Protein AF-A0AAW9DCL3-F1 (afdb_monomer)

pLDDT: mean 86.98, std 11.4, range [38.62, 93.75]

Sequence (74 aa):
MSKIKITPSFKYKIKRRANKAGIDLENLYKVAHINKKDVIRLLNSDFTSKDSIEKITQILGLNSYGKKLNLLNN

Foldseek 3Di:
DDWDQADPVLLVLLVVLCVVVVHDLCCLCVVLVHDSVQSVCSNVSHIHDLSSLCSSQVSSCHHSSSHHDPPPDD

Organism: NCBI:txid28200

Structure (mmCIF, N/CA/C/O backbone):
data_AF-A0AAW9DCL3-F1
#
_entry.id   AF-A0AAW9DCL3-F1
#
loop_
_atom_site.group_PDB
_atom_site.id
_atom_site.type_symbol
_atom_site.label_atom_id
_atom_site.label_alt_id
_atom_site.label_comp_id
_atom_site.label_asym_id
_atom_site.label_entity_id
_atom_site.label_seq_id
_atom_site.pdbx_PDB_ins_code
_atom_site.Cartn_x
_atom_site.Cartn_y
_atom_site.Cartn_z
_atom_site.occupancy
_atom_site.B_iso_or_equiv
_atom_site.auth_seq_id
_atom_site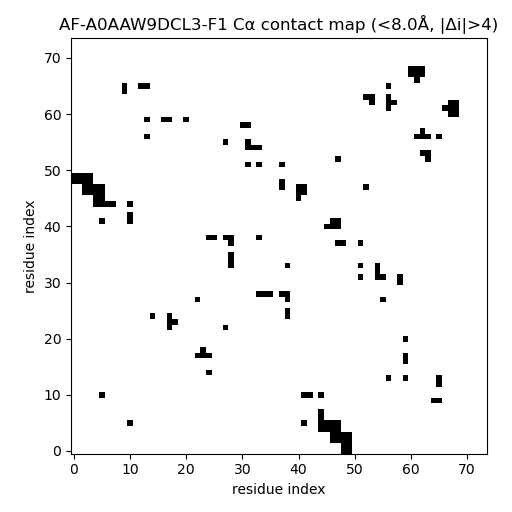.auth_comp_id
_atom_site.auth_asym_id
_atom_site.auth_atom_id
_atom_site.pdbx_PDB_model_num
ATOM 1 N N . MET A 1 1 ? 17.170 8.572 -5.840 1.00 62.59 1 MET A N 1
ATOM 2 C CA . MET A 1 1 ? 16.179 7.963 -4.921 1.00 62.59 1 MET A CA 1
ATOM 3 C C . MET A 1 1 ? 16.139 6.461 -5.168 1.00 62.59 1 MET A C 1
ATOM 5 O O . MET A 1 1 ? 15.904 6.063 -6.304 1.00 62.59 1 MET A O 1
ATOM 9 N N . SER A 1 2 ? 16.425 5.641 -4.153 1.00 79.38 2 SER A N 1
ATOM 10 C CA . SER A 1 2 ? 16.405 4.177 -4.296 1.00 79.38 2 SER A CA 1
ATOM 11 C C . SER A 1 2 ? 14.967 3.679 -4.475 1.00 79.38 2 SER A C 1
ATOM 13 O O . SER A 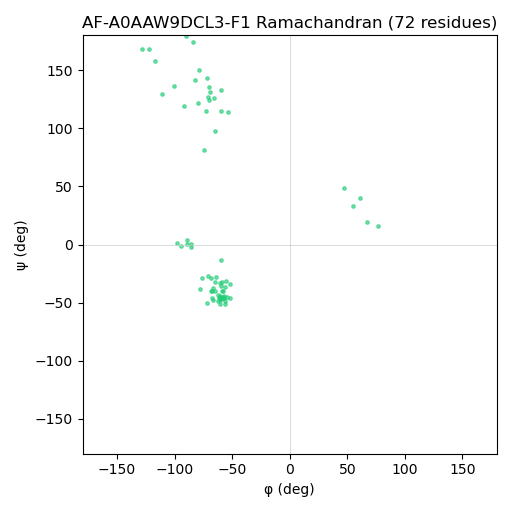1 2 ? 14.069 4.090 -3.732 1.00 79.38 2 SER A O 1
ATOM 15 N N . LYS A 1 3 ? 14.742 2.834 -5.487 1.00 86.50 3 LYS A N 1
ATOM 16 C CA . LYS A 1 3 ? 13.446 2.202 -5.747 1.00 86.50 3 LYS A CA 1
ATOM 17 C C . LYS A 1 3 ? 13.457 0.773 -5.215 1.00 86.50 3 LYS A C 1
ATOM 19 O O . LYS A 1 3 ? 14.407 0.033 -5.443 1.00 86.50 3 LYS A O 1
ATOM 24 N N . ILE A 1 4 ? 12.380 0.379 -4.550 1.00 88.75 4 ILE A N 1
ATOM 25 C CA . ILE A 1 4 ? 12.204 -0.944 -3.954 1.00 88.75 4 ILE A CA 1
ATOM 26 C C . ILE A 1 4 ? 11.129 -1.685 -4.742 1.00 88.75 4 ILE A C 1
ATOM 28 O O . ILE A 1 4 ? 10.042 -1.150 -4.973 1.00 88.75 4 ILE A O 1
ATOM 32 N N . LYS A 1 5 ? 11.433 -2.922 -5.150 1.00 91.81 5 LYS A N 1
ATOM 33 C CA . LYS A 1 5 ? 10.458 -3.806 -5.793 1.00 91.81 5 LYS A CA 1
ATOM 34 C C . LYS A 1 5 ? 9.415 -4.247 -4.773 1.00 91.81 5 LYS A C 1
ATOM 36 O O . LYS A 1 5 ? 9.757 -4.828 -3.742 1.00 91.81 5 LYS A O 1
ATOM 41 N N . ILE A 1 6 ? 8.145 -4.013 -5.075 1.00 92.62 6 ILE A N 1
ATOM 42 C CA . ILE A 1 6 ? 7.050 -4.456 -4.219 1.00 92.62 6 ILE A CA 1
ATOM 43 C C . ILE A 1 6 ? 6.772 -5.937 -4.454 1.00 92.62 6 ILE A C 1
ATOM 45 O O . ILE A 1 6 ? 6.439 -6.363 -5.556 1.00 92.62 6 ILE A O 1
ATOM 49 N N . THR A 1 7 ? 6.866 -6.738 -3.396 1.00 92.56 7 THR A N 1
ATOM 50 C CA . THR A 1 7 ? 6.489 -8.150 -3.469 1.00 92.56 7 THR A CA 1
ATOM 51 C C . THR A 1 7 ? 4.963 -8.309 -3.399 1.00 92.56 7 THR A C 1
ATOM 53 O O . THR A 1 7 ? 4.286 -7.519 -2.727 1.00 92.56 7 THR A O 1
ATOM 56 N N . PRO A 1 8 ? 4.386 -9.357 -4.019 1.00 92.44 8 PRO A N 1
ATOM 57 C CA . PRO A 1 8 ? 2.957 -9.651 -3.890 1.00 92.44 8 PRO A CA 1
ATOM 58 C C . PRO A 1 8 ? 2.507 -9.818 -2.430 1.00 92.44 8 PRO A C 1
ATOM 60 O O . PRO A 1 8 ? 1.435 -9.351 -2.044 1.00 92.44 8 PRO A O 1
ATOM 63 N N . SER A 1 9 ? 3.356 -10.419 -1.587 1.00 92.12 9 SER A N 1
ATOM 64 C CA . SER A 1 9 ? 3.080 -10.602 -0.158 1.00 92.12 9 SER A CA 1
ATOM 65 C C . SER A 1 9 ? 3.040 -9.276 0.605 1.00 92.12 9 SER A C 1
ATOM 67 O O . SER A 1 9 ? 2.193 -9.095 1.481 1.00 92.12 9 SER A O 1
ATOM 69 N N . PHE A 1 10 ? 3.910 -8.324 0.262 1.00 91.62 10 PHE A N 1
ATOM 70 C CA . PHE A 1 10 ? 3.874 -6.982 0.832 1.00 91.62 10 PHE A CA 1
ATOM 71 C C . PHE A 1 10 ? 2.611 -6.228 0.401 1.00 91.62 10 PHE A C 1
ATOM 73 O O . PHE A 1 10 ? 1.879 -5.735 1.261 1.00 91.62 10 PHE A O 1
ATOM 80 N N . LYS A 1 11 ? 2.280 -6.233 -0.899 1.00 93.00 11 LYS A N 1
ATOM 81 C CA . LYS A 1 11 ? 1.023 -5.670 -1.428 1.00 93.00 11 LYS A CA 1
ATOM 82 C C . LYS A 1 11 ? -0.199 -6.219 -0.683 1.00 93.00 11 LYS A C 1
ATOM 84 O O . LYS A 1 11 ? -1.066 -5.448 -0.271 1.00 93.00 11 LYS A O 1
ATOM 89 N N . TYR A 1 12 ? -0.259 -7.534 -0.463 1.00 92.75 12 TYR A N 1
ATOM 90 C CA . TYR A 1 12 ? -1.352 -8.166 0.279 1.00 92.75 12 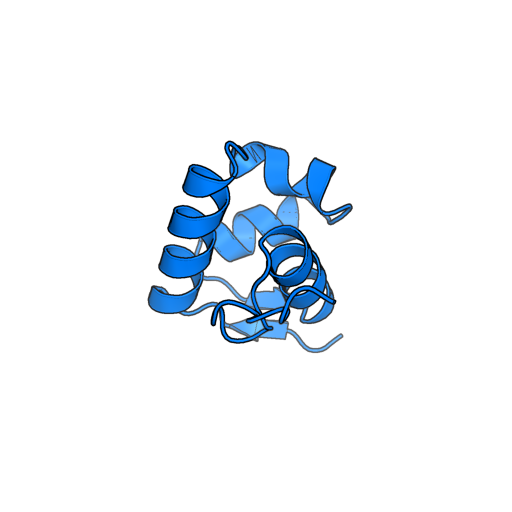TYR A CA 1
ATOM 91 C C . TYR A 1 12 ? -1.467 -7.644 1.720 1.00 92.75 12 TYR A C 1
ATOM 93 O O . TYR A 1 12 ? -2.566 -7.323 2.174 1.00 92.75 12 TYR A O 1
ATOM 101 N N . LYS A 1 13 ? -0.342 -7.497 2.433 1.00 92.06 13 LYS A N 1
ATOM 102 C CA . LYS A 1 13 ? -0.321 -6.949 3.801 1.00 92.06 13 LYS A CA 1
ATOM 103 C C . LYS A 1 13 ? -0.832 -5.510 3.850 1.00 92.06 13 LYS A C 1
ATOM 105 O O . LYS A 1 13 ? -1.644 -5.199 4.722 1.00 92.06 13 LYS A O 1
ATOM 110 N N . ILE A 1 14 ? -0.409 -4.666 2.905 1.00 92.12 14 ILE A N 1
ATOM 111 C CA . ILE A 1 14 ? -0.896 -3.286 2.791 1.00 92.12 14 ILE A CA 1
ATOM 112 C C . ILE A 1 14 ? -2.406 -3.269 2.548 1.00 92.12 14 ILE A C 1
ATOM 114 O O . ILE A 1 14 ? -3.130 -2.642 3.317 1.00 92.12 14 ILE A O 1
ATOM 118 N N . LYS A 1 15 ? -2.896 -4.031 1.560 1.00 92.75 15 LYS A N 1
ATOM 119 C CA . LYS A 1 15 ? -4.332 -4.133 1.251 1.00 92.75 15 LYS A CA 1
ATOM 120 C C . LYS A 1 15 ? -5.148 -4.576 2.462 1.00 92.75 15 LYS A C 1
ATOM 122 O O . LYS A 1 15 ? -6.123 -3.926 2.822 1.00 92.75 15 LYS A O 1
ATOM 127 N N . ARG A 1 16 ? -4.721 -5.642 3.143 1.00 92.62 16 ARG A N 1
ATOM 128 C CA . ARG A 1 16 ? -5.399 -6.143 4.346 1.00 92.62 16 ARG A CA 1
ATOM 129 C C . ARG A 1 16 ? -5.471 -5.079 5.441 1.00 92.62 16 ARG A C 1
ATOM 131 O O . ARG A 1 16 ? -6.481 -4.977 6.135 1.00 92.62 16 ARG A O 1
ATOM 138 N N . ARG A 1 17 ? -4.400 -4.303 5.626 1.00 91.88 17 ARG A N 1
ATOM 139 C CA . ARG A 1 17 ? -4.330 -3.305 6.694 1.00 91.88 17 ARG A CA 1
ATOM 140 C C . ARG A 1 17 ? -5.099 -2.028 6.368 1.00 91.88 17 ARG A C 1
ATOM 142 O O . ARG A 1 17 ? -5.750 -1.517 7.273 1.00 91.88 17 ARG A O 1
ATOM 149 N N . ALA A 1 18 ? -5.066 -1.581 5.113 1.00 91.88 18 ALA A N 1
ATOM 150 C CA . ALA A 1 18 ? -5.874 -0.474 4.609 1.00 91.88 18 ALA A CA 1
ATOM 151 C C . ALA A 1 18 ? -7.369 -0.785 4.758 1.00 91.88 18 ALA A C 1
ATOM 153 O O . ALA A 1 18 ? -8.082 -0.018 5.396 1.00 91.88 18 ALA A O 1
ATOM 154 N N . ASN A 1 19 ? -7.799 -1.984 4.340 1.00 92.00 19 ASN A N 1
ATOM 155 C CA . ASN A 1 19 ? -9.175 -2.451 4.531 1.00 92.00 19 ASN A CA 1
ATOM 156 C C . ASN A 1 19 ? -9.586 -2.443 6.011 1.00 92.00 19 ASN A C 1
ATOM 158 O O . ASN A 1 19 ? -10.660 -1.962 6.352 1.00 92.00 19 ASN A O 1
ATOM 162 N N . LYS A 1 20 ? -8.720 -2.929 6.914 1.00 91.50 20 LYS A N 1
ATOM 163 C CA . LYS A 1 20 ? -8.988 -2.906 8.364 1.00 91.50 20 LYS A CA 1
ATOM 164 C C . LYS A 1 20 ? -9.089 -1.483 8.934 1.00 91.50 20 LYS A C 1
ATOM 166 O O . LYS A 1 20 ? -9.744 -1.293 9.950 1.00 91.50 20 LYS A O 1
ATOM 171 N N . ALA A 1 21 ? -8.409 -0.517 8.325 1.00 88.75 21 ALA A N 1
ATOM 172 C CA . ALA A 1 21 ? -8.452 0.889 8.715 1.00 88.75 21 ALA A CA 1
ATOM 173 C C . ALA A 1 21 ? -9.578 1.677 8.016 1.00 88.75 21 ALA A C 1
ATOM 175 O O . ALA A 1 21 ? -9.684 2.876 8.238 1.00 88.75 21 ALA A O 1
ATOM 176 N N . GLY A 1 22 ? -10.384 1.037 7.157 1.00 91.50 22 GLY A N 1
ATOM 177 C CA . GLY A 1 22 ? -11.397 1.726 6.350 1.00 91.50 22 GLY A CA 1
ATOM 178 C C . GLY A 1 22 ? -10.811 2.663 5.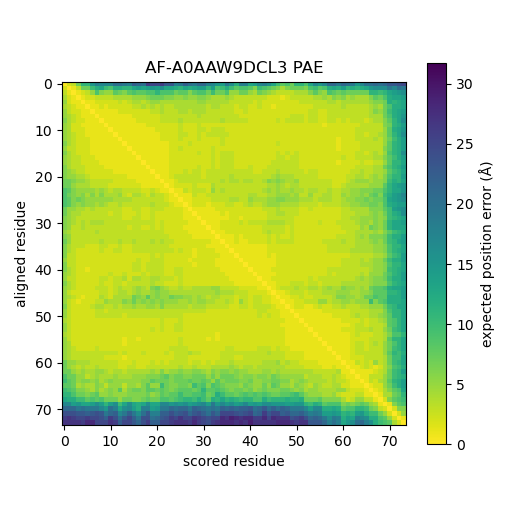289 1.00 91.50 22 GLY A C 1
ATOM 179 O O . GLY A 1 22 ? -11.500 3.560 4.816 1.00 91.50 22 GLY A O 1
ATOM 180 N N . ILE A 1 23 ? -9.537 2.483 4.923 1.00 90.50 23 ILE A N 1
ATOM 181 C CA . ILE A 1 23 ? -8.856 3.308 3.924 1.00 90.50 23 ILE A CA 1
ATOM 182 C C . ILE A 1 23 ? -9.011 2.648 2.560 1.00 90.50 23 ILE A C 1
ATOM 184 O O . ILE A 1 23 ? -8.508 1.546 2.328 1.00 90.50 23 ILE A O 1
ATOM 188 N N . ASP A 1 24 ? -9.652 3.362 1.644 1.00 89.56 24 ASP A N 1
ATOM 189 C CA . ASP A 1 24 ? -9.663 3.003 0.234 1.00 89.56 24 ASP A CA 1
ATOM 190 C C . ASP A 1 24 ? -8.250 3.132 -0.359 1.00 89.56 24 ASP A C 1
ATOM 192 O O . ASP A 1 24 ? -7.598 4.179 -0.273 1.00 89.56 24 ASP A O 1
ATOM 196 N N . LEU A 1 25 ? -7.776 2.047 -0.974 1.00 85.38 25 LEU A N 1
ATOM 197 C CA . LEU A 1 25 ? -6.458 1.973 -1.593 1.00 85.38 25 LEU A CA 1
ATOM 198 C C . LEU A 1 25 ? -6.271 3.017 -2.695 1.00 85.38 25 LEU A C 1
ATOM 200 O O . LEU A 1 25 ? -5.156 3.512 -2.852 1.00 85.38 25 LEU A O 1
ATOM 204 N N . GLU A 1 26 ? -7.325 3.389 -3.423 1.00 83.75 26 GLU A N 1
ATOM 205 C CA . GLU A 1 26 ? -7.229 4.434 -4.445 1.00 83.75 26 GLU A CA 1
ATOM 206 C C . GLU A 1 26 ? -7.044 5.826 -3.845 1.00 83.75 26 GLU A C 1
ATOM 208 O O . GLU A 1 26 ? -6.418 6.683 -4.468 1.00 83.75 26 GLU A O 1
ATOM 213 N N . ASN A 1 27 ? -7.525 6.045 -2.620 1.00 88.69 27 ASN A N 1
ATOM 214 C CA . ASN A 1 27 ? -7.381 7.295 -1.879 1.00 88.69 27 ASN A CA 1
ATOM 215 C C . ASN A 1 27 ? -6.167 7.307 -0.936 1.00 88.69 27 ASN A C 1
ATOM 217 O O . ASN A 1 27 ? -5.869 8.340 -0.331 1.00 88.69 27 ASN A O 1
ATOM 221 N N . LEU A 1 28 ? -5.404 6.210 -0.868 1.00 90.12 28 LEU A N 1
ATOM 222 C CA . LEU A 1 28 ? -4.213 6.089 -0.025 1.00 90.12 28 LEU A CA 1
ATOM 223 C C . LEU A 1 28 ? -3.185 7.195 -0.297 1.00 90.12 28 LEU A C 1
ATOM 225 O O . LEU A 1 28 ? -2.504 7.628 0.624 1.00 90.12 28 LEU A O 1
ATOM 229 N N . TYR A 1 29 ? -3.097 7.699 -1.532 1.00 93.31 29 TYR A N 1
ATOM 230 C CA . TYR A 1 29 ? -2.170 8.783 -1.877 1.00 93.31 29 TYR A CA 1
ATOM 231 C C . TYR A 1 29 ? -2.495 10.099 -1.158 1.00 93.31 29 TYR A C 1
ATOM 233 O O . TYR A 1 29 ? -1.578 10.847 -0.825 1.00 93.31 29 TYR A O 1
ATOM 241 N N . LYS A 1 30 ? -3.783 10.363 -0.892 1.00 93.75 30 LYS A N 1
ATOM 242 C CA . LYS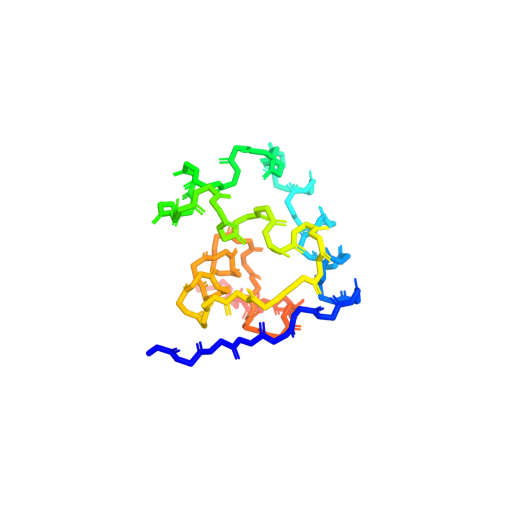 A 1 30 ? -4.236 11.548 -0.155 1.00 93.75 30 LYS A CA 1
ATOM 243 C C . LYS A 1 30 ? -3.873 11.418 1.315 1.00 93.75 30 LYS A C 1
ATOM 245 O O . LYS A 1 30 ? -3.241 12.311 1.860 1.00 93.75 30 LYS A O 1
ATOM 250 N N . VAL A 1 31 ? -4.215 10.276 1.915 1.00 91.88 31 VAL A N 1
ATOM 251 C CA . VAL A 1 31 ? -3.957 10.001 3.337 1.00 91.88 31 VAL A CA 1
ATOM 252 C C . VAL A 1 31 ? -2.454 9.948 3.615 1.00 91.88 31 VAL A C 1
ATOM 254 O O . VAL A 1 31 ? -1.991 10.469 4.620 1.00 91.88 31 VAL A O 1
ATOM 257 N N . ALA A 1 32 ? -1.681 9.353 2.702 1.00 90.62 32 ALA A N 1
ATOM 258 C CA . ALA A 1 32 ? -0.235 9.221 2.831 1.00 90.62 32 ALA A CA 1
ATOM 259 C C . ALA A 1 32 ? 0.578 10.404 2.331 1.00 90.62 32 ALA A C 1
ATOM 261 O O . ALA A 1 32 ? 1.800 10.382 2.479 1.00 90.62 32 ALA A O 1
ATOM 262 N N . HIS A 1 33 ? -0.064 11.438 1.783 1.00 93.56 33 HIS A N 1
ATOM 263 C CA . HIS A 1 33 ? 0.627 12.591 1.209 1.00 93.56 33 HIS A CA 1
ATOM 264 C C . HIS A 1 33 ? 1.780 12.150 0.282 1.00 93.56 33 HIS A C 1
ATOM 266 O O . HIS A 1 33 ? 2.931 12.593 0.403 1.00 93.56 33 HIS A O 1
ATOM 272 N N . ILE A 1 34 ? 1.466 11.206 -0.612 1.00 92.75 34 ILE A N 1
ATOM 273 C CA . ILE A 1 34 ? 2.377 10.671 -1.630 1.00 92.75 34 ILE A CA 1
ATOM 274 C C . ILE A 1 34 ? 1.798 10.871 -3.024 1.00 92.75 34 ILE A C 1
ATOM 276 O O . ILE A 1 34 ? 0.627 11.198 -3.210 1.00 92.75 34 ILE A O 1
ATOM 280 N N . ASN A 1 35 ? 2.627 10.644 -4.038 1.00 92.50 35 ASN A N 1
ATOM 281 C CA . ASN A 1 35 ? 2.174 10.719 -5.414 1.00 92.50 35 ASN A CA 1
ATOM 282 C C . ASN A 1 35 ? 1.237 9.543 -5.735 1.00 92.50 35 ASN A C 1
ATOM 284 O O . ASN A 1 35 ? 1.554 8.386 -5.450 1.00 92.50 35 ASN A O 1
ATOM 288 N N . LYS A 1 36 ? 0.118 9.818 -6.415 1.00 93.00 36 LYS A N 1
ATOM 289 C CA . LYS A 1 36 ? -0.805 8.785 -6.916 1.00 93.00 36 LYS A CA 1
ATOM 290 C C . LYS A 1 36 ? -0.080 7.713 -7.744 1.00 93.00 36 LYS A C 1
ATOM 292 O O . LYS A 1 36 ? -0.423 6.537 -7.656 1.00 93.00 36 LYS A O 1
ATOM 297 N N . LYS A 1 37 ? 0.971 8.089 -8.487 1.00 92.81 37 LYS A N 1
ATOM 298 C CA . LYS A 1 37 ? 1.806 7.145 -9.255 1.00 92.81 37 LYS A CA 1
ATOM 299 C C . LYS A 1 37 ? 2.469 6.076 -8.379 1.00 92.81 37 LYS A C 1
ATOM 301 O O . LYS A 1 37 ? 2.581 4.933 -8.811 1.00 92.81 37 LYS A O 1
ATOM 306 N N . ASP A 1 38 ? 2.880 6.419 -7.161 1.00 92.00 38 ASP A N 1
ATOM 307 C CA . ASP A 1 38 ? 3.549 5.476 -6.259 1.00 92.00 38 ASP A CA 1
ATOM 308 C C . ASP A 1 38 ? 2.561 4.488 -5.625 1.00 92.00 38 ASP A C 1
ATOM 310 O O . ASP A 1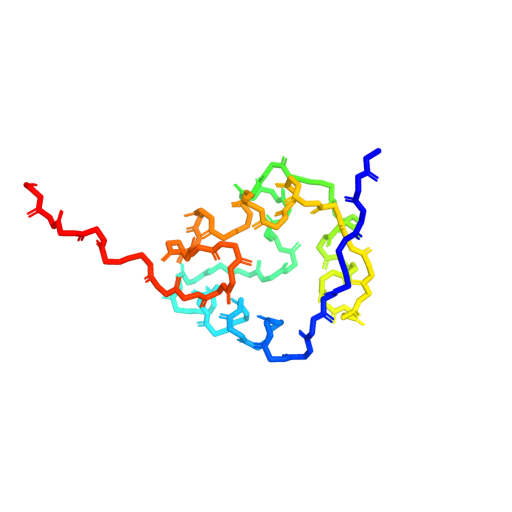 38 ? 2.914 3.327 -5.408 1.00 92.00 38 ASP A O 1
ATOM 314 N N . VAL A 1 39 ? 1.300 4.897 -5.441 1.00 91.31 39 VAL A N 1
ATOM 315 C CA . VAL A 1 39 ? 0.202 3.982 -5.091 1.00 91.31 39 VAL A CA 1
ATOM 316 C C . VAL A 1 39 ? -0.103 3.031 -6.244 1.00 91.31 39 VAL A C 1
ATOM 318 O O . VAL A 1 39 ? -0.185 1.828 -6.026 1.00 91.31 39 VAL A O 1
ATOM 321 N N . ILE A 1 40 ? -0.197 3.524 -7.483 1.00 92.38 40 ILE A N 1
ATOM 322 C CA . ILE A 1 40 ? -0.416 2.659 -8.656 1.00 92.38 40 ILE A CA 1
ATOM 323 C C . ILE A 1 40 ? 0.705 1.615 -8.775 1.00 92.38 40 ILE A C 1
ATOM 325 O O . ILE A 1 40 ? 0.427 0.430 -8.943 1.00 92.38 40 ILE A O 1
ATOM 329 N N . ARG A 1 41 ? 1.969 2.023 -8.605 1.00 92.44 41 ARG A N 1
ATOM 330 C CA . ARG A 1 41 ? 3.120 1.102 -8.586 1.00 92.44 41 ARG A CA 1
ATOM 331 C C . ARG A 1 41 ? 3.004 0.049 -7.489 1.00 92.44 41 ARG A C 1
ATOM 333 O O . ARG A 1 41 ? 3.191 -1.132 -7.761 1.00 92.44 41 ARG A O 1
ATOM 340 N N . LEU A 1 42 ? 2.637 0.451 -6.271 1.00 90.88 42 LEU A N 1
ATOM 341 C CA . LEU A 1 42 ? 2.382 -0.478 -5.168 1.00 90.88 42 LEU A CA 1
ATOM 342 C C . LEU A 1 42 ? 1.295 -1.504 -5.529 1.00 90.88 42 LEU A C 1
ATOM 344 O O . LEU A 1 42 ? 1.471 -2.704 -5.299 1.00 90.88 42 LEU A O 1
ATOM 348 N N . LEU A 1 43 ? 0.183 -1.045 -6.108 1.00 88.75 43 LEU A N 1
ATOM 349 C CA . LEU A 1 43 ? -0.937 -1.899 -6.507 1.00 8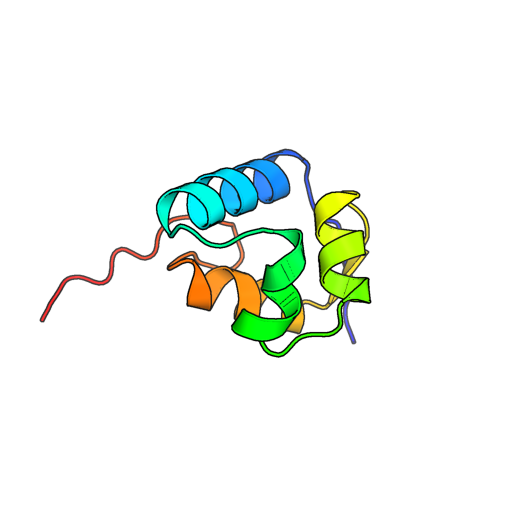8.75 43 LEU A CA 1
ATOM 350 C C . LEU A 1 43 ? -0.578 -2.826 -7.669 1.00 88.75 43 LEU A C 1
ATOM 352 O O . LEU A 1 43 ? -1.085 -3.945 -7.719 1.00 88.75 43 LEU A O 1
ATOM 356 N N . ASN A 1 44 ? 0.344 -2.426 -8.535 1.00 91.56 44 ASN A N 1
ATOM 357 C CA . ASN A 1 44 ? 0.841 -3.247 -9.637 1.00 91.56 44 ASN A CA 1
ATOM 358 C C . ASN A 1 44 ? 2.042 -4.124 -9.252 1.00 91.56 44 ASN A C 1
ATOM 360 O O . ASN A 1 44 ? 2.572 -4.827 -10.105 1.00 91.56 44 ASN A O 1
ATOM 364 N N . SER A 1 45 ? 2.460 -4.121 -7.978 1.00 90.25 45 SER A N 1
ATOM 365 C CA . SER A 1 45 ? 3.673 -4.820 -7.523 1.00 90.25 45 SER A CA 1
ATOM 366 C C . SER A 1 45 ? 4.938 -4.407 -8.297 1.00 90.25 45 SER A C 1
ATOM 368 O O . SER A 1 45 ? 5.855 -5.200 -8.501 1.00 90.25 45 SER A O 1
ATOM 370 N N . ASP A 1 46 ? 4.979 -3.144 -8.714 1.00 92.25 46 ASP A N 1
ATOM 371 C CA . ASP A 1 46 ? 6.096 -2.522 -9.417 1.00 92.25 46 ASP A CA 1
ATOM 372 C C . ASP A 1 46 ? 7.085 -1.882 -8.419 1.00 92.25 46 ASP A C 1
ATOM 374 O O . ASP A 1 46 ? 6.911 -1.919 -7.197 1.00 92.25 46 ASP A O 1
ATOM 378 N N . PHE A 1 47 ? 8.158 -1.296 -8.933 1.00 89.75 47 PHE A N 1
ATOM 379 C CA . PHE A 1 47 ? 9.135 -0.538 -8.172 1.00 89.75 47 PHE A CA 1
ATOM 380 C C . PHE A 1 47 ? 8.558 0.799 -7.702 1.00 89.75 47 PHE A C 1
ATOM 382 O O . PHE A 1 47 ? 8.117 1.616 -8.509 1.00 89.75 47 PHE A O 1
ATOM 389 N N . THR A 1 48 ? 8.644 1.075 -6.403 1.00 91.62 48 THR A N 1
ATOM 390 C CA . THR A 1 48 ? 8.226 2.354 -5.806 1.00 91.62 48 THR A CA 1
ATOM 391 C C . THR A 1 48 ? 9.336 2.956 -4.941 1.00 91.62 48 THR A C 1
ATOM 393 O O . THR A 1 48 ? 10.350 2.307 -4.684 1.00 91.62 48 THR A O 1
ATOM 396 N N . SER A 1 49 ? 9.198 4.214 -4.527 1.00 91.00 49 SER A N 1
ATOM 397 C CA . SER A 1 49 ? 10.189 4.878 -3.672 1.00 91.00 49 SER A CA 1
ATOM 398 C C . SER A 1 49 ? 10.154 4.333 -2.238 1.00 91.00 49 SER A C 1
ATOM 400 O O . SER A 1 49 ? 9.084 4.037 -1.699 1.00 91.00 49 SER A O 1
ATOM 402 N N . LYS A 1 50 ? 11.331 4.222 -1.606 1.00 90.31 50 LYS A N 1
ATOM 403 C CA . LYS A 1 50 ? 11.448 3.847 -0.186 1.00 90.31 50 LYS A CA 1
ATOM 404 C C . LYS A 1 50 ? 10.611 4.771 0.710 1.00 90.31 50 LYS A C 1
ATOM 406 O O . LYS A 1 50 ? 9.840 4.279 1.526 1.00 90.31 50 LYS A O 1
ATOM 411 N N . ASP A 1 51 ? 10.677 6.076 0.472 1.00 91.50 51 ASP A N 1
ATOM 412 C CA . ASP A 1 51 ? 9.913 7.092 1.202 1.00 91.50 51 ASP A CA 1
ATOM 413 C C . ASP A 1 51 ? 8.397 6.859 1.120 1.00 91.50 51 ASP A C 1
ATOM 415 O O . ASP A 1 51 ? 7.686 7.006 2.113 1.00 91.50 51 ASP A O 1
ATOM 419 N N . SER A 1 52 ? 7.879 6.446 -0.045 1.00 92.25 52 SER A N 1
ATOM 420 C CA . SER A 1 52 ? 6.454 6.120 -0.176 1.00 92.25 52 SER A CA 1
ATOM 421 C C . SER A 1 52 ? 6.076 4.881 0.623 1.00 92.25 52 SER A C 1
ATOM 423 O O . SER A 1 52 ? 5.019 4.861 1.252 1.00 92.25 52 SER A O 1
ATOM 425 N N . ILE A 1 53 ? 6.936 3.857 0.635 1.00 91.44 53 ILE A N 1
ATOM 426 C CA . ILE A 1 53 ? 6.725 2.659 1.458 1.00 91.44 53 ILE A CA 1
ATOM 427 C C . ILE A 1 53 ? 6.677 3.035 2.937 1.00 91.44 53 ILE A C 1
ATOM 429 O O . ILE A 1 53 ? 5.784 2.577 3.648 1.00 91.44 53 ILE A O 1
ATOM 433 N N . GLU A 1 54 ? 7.602 3.870 3.403 1.00 91.25 54 GLU A N 1
ATOM 434 C CA . GLU A 1 54 ? 7.655 4.307 4.799 1.00 91.25 54 GLU A CA 1
ATOM 435 C C . GLU A 1 54 ? 6.395 5.083 5.192 1.00 91.25 54 GLU A C 1
ATOM 437 O O . GLU A 1 54 ? 5.737 4.705 6.160 1.00 91.25 54 GLU A O 1
ATOM 442 N N . LYS A 1 55 ? 5.971 6.067 4.390 1.00 92.69 55 LYS A N 1
ATOM 443 C CA . LYS A 1 55 ? 4.734 6.826 4.647 1.00 92.69 55 LYS A CA 1
ATOM 444 C C . LYS A 1 55 ? 3.490 5.934 4.676 1.00 92.69 55 LYS A C 1
ATOM 446 O O . LYS A 1 55 ? 2.684 6.016 5.603 1.00 92.69 55 LYS A O 1
ATOM 451 N N . ILE A 1 56 ? 3.342 5.042 3.690 1.00 92.25 56 ILE A N 1
ATOM 452 C CA . ILE A 1 56 ? 2.216 4.097 3.631 1.00 92.25 56 ILE A CA 1
ATOM 453 C C . ILE A 1 56 ? 2.220 3.173 4.851 1.00 92.25 56 ILE A C 1
ATOM 455 O O . ILE A 1 56 ? 1.178 2.939 5.461 1.00 92.25 56 ILE A O 1
ATOM 459 N N . THR A 1 57 ? 3.378 2.618 5.207 1.00 92.00 57 THR A N 1
ATOM 460 C CA . THR A 1 57 ? 3.468 1.664 6.317 1.00 92.00 57 THR A CA 1
ATOM 461 C C . THR A 1 57 ? 3.211 2.338 7.659 1.00 92.00 57 THR A C 1
ATOM 463 O O . THR A 1 57 ? 2.439 1.786 8.440 1.00 92.00 57 THR A O 1
ATOM 466 N N . GLN A 1 58 ? 3.713 3.555 7.886 1.00 91.00 58 GLN A N 1
ATOM 467 C CA . GLN A 1 58 ? 3.436 4.346 9.090 1.00 91.00 58 GLN A CA 1
ATOM 468 C C . GLN A 1 58 ? 1.937 4.576 9.313 1.00 91.00 58 GLN A C 1
ATOM 470 O O . GLN A 1 58 ? 1.425 4.243 10.381 1.00 91.00 58 GLN A O 1
ATOM 475 N N . ILE A 1 59 ? 1.208 5.048 8.297 1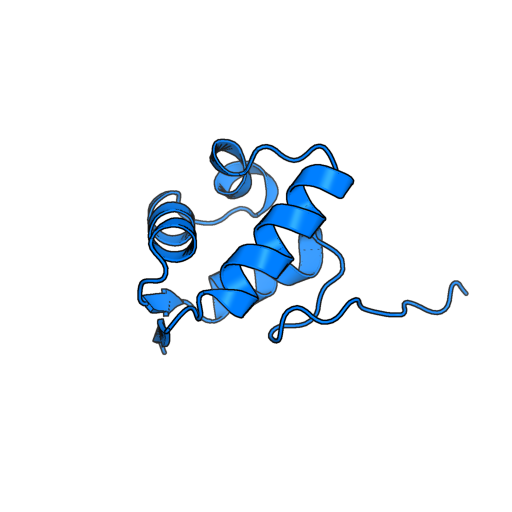.00 90.81 59 ILE A N 1
ATOM 476 C CA . ILE A 1 59 ? -0.247 5.288 8.394 1.00 90.81 59 ILE A CA 1
ATOM 477 C C . ILE A 1 59 ? -1.022 4.016 8.706 1.00 90.81 59 ILE A C 1
ATOM 479 O O . ILE A 1 59 ? -2.027 4.028 9.413 1.00 90.81 59 ILE A O 1
ATOM 483 N N . LEU A 1 60 ? -0.539 2.888 8.198 1.00 90.38 60 LEU A N 1
ATOM 484 C CA . LEU A 1 60 ? -1.162 1.593 8.418 1.00 90.38 60 LEU A CA 1
ATOM 485 C C . LEU A 1 60 ? -0.704 0.924 9.727 1.00 90.38 60 LEU A C 1
ATOM 487 O O . LEU A 1 60 ? -1.155 -0.184 10.045 1.00 90.38 60 LEU A O 1
ATOM 491 N N . GLY A 1 61 ? 0.168 1.570 10.508 1.00 88.94 61 GLY A N 1
ATOM 492 C CA . GLY A 1 61 ? 0.752 1.006 11.725 1.00 88.94 61 GLY A CA 1
ATOM 493 C C . GLY A 1 61 ? 1.572 -0.254 11.438 1.00 88.94 61 GLY A C 1
ATOM 494 O O . GLY A 1 61 ? 1.470 -1.257 12.153 1.00 88.94 61 GLY A O 1
ATOM 495 N N . LEU A 1 62 ? 2.314 -0.237 10.336 1.00 89.19 62 LEU A N 1
ATOM 496 C CA . LEU A 1 62 ? 3.222 -1.277 9.876 1.00 89.19 62 LEU A CA 1
ATOM 497 C C . LEU A 1 62 ? 4.654 -0.725 9.835 1.00 89.19 62 LEU A C 1
ATOM 499 O O . LEU A 1 62 ? 4.868 0.476 9.717 1.00 89.19 62 LEU A O 1
ATOM 503 N N . ASN A 1 63 ? 5.647 -1.607 9.879 1.00 86.69 63 ASN A N 1
ATOM 504 C CA . ASN A 1 63 ? 7.012 -1.264 9.496 1.00 86.69 63 ASN A CA 1
ATOM 505 C C . ASN A 1 63 ? 7.206 -1.388 7.974 1.00 86.69 63 ASN A C 1
ATOM 507 O O . ASN A 1 63 ? 6.342 -1.913 7.267 1.00 86.69 63 ASN A O 1
ATOM 511 N N . SER A 1 64 ? 8.379 -0.993 7.479 1.00 79.69 64 SER A N 1
ATOM 512 C CA . SER A 1 64 ? 8.755 -1.058 6.056 1.00 79.69 64 SER A CA 1
ATOM 513 C C . SER A 1 64 ? 8.726 -2.471 5.442 1.00 79.69 64 SER A C 1
ATOM 515 O O . SER A 1 64 ? 8.710 -2.606 4.222 1.00 79.69 64 SER A O 1
ATOM 517 N N . TYR A 1 65 ? 8.639 -3.530 6.259 1.00 79.56 65 TYR A N 1
ATOM 518 C CA . TYR A 1 65 ? 8.470 -4.931 5.836 1.00 79.56 65 TYR A CA 1
ATOM 519 C C . TYR A 1 65 ? 7.007 -5.421 5.895 1.00 79.56 65 TYR A C 1
ATOM 521 O O . TYR A 1 65 ? 6.708 -6.597 5.640 1.00 79.56 65 TYR A O 1
ATOM 529 N N . GLY A 1 66 ? 6.075 -4.545 6.275 1.00 79.38 66 GLY A N 1
ATOM 530 C CA . GLY A 1 66 ? 4.650 -4.836 6.396 1.00 79.38 66 GLY A CA 1
ATOM 531 C C . GLY A 1 66 ? 4.289 -5.633 7.654 1.00 79.38 66 GLY A C 1
ATOM 532 O O . G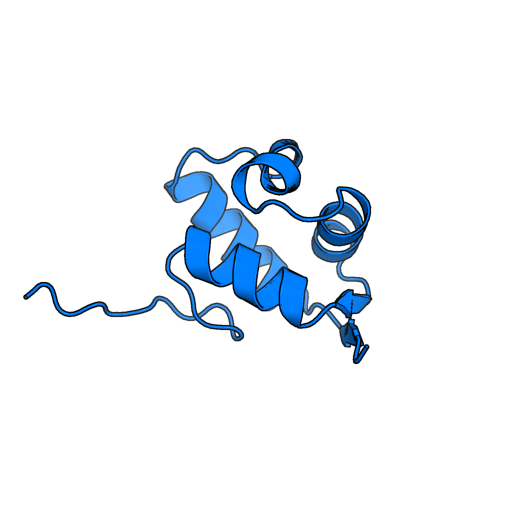LY A 1 66 ? 3.213 -6.230 7.707 1.00 79.38 66 GLY A O 1
ATOM 533 N N . LYS A 1 67 ? 5.177 -5.705 8.654 1.00 84.06 67 LYS A N 1
ATOM 534 C CA . LYS A 1 67 ? 4.852 -6.265 9.975 1.00 84.06 67 LYS A CA 1
ATOM 535 C C . LYS A 1 67 ? 4.170 -5.192 10.815 1.00 84.06 67 LYS A C 1
ATOM 537 O O . LYS A 1 67 ? 4.559 -4.032 10.748 1.00 84.06 67 LYS A O 1
ATOM 542 N N . LYS A 1 68 ? 3.165 -5.573 11.605 1.00 81.81 68 LYS A N 1
ATOM 543 C CA . LYS A 1 68 ? 2.479 -4.650 12.517 1.00 81.81 68 LYS A CA 1
ATOM 544 C C . LYS A 1 68 ? 3.485 -4.072 13.513 1.00 81.81 68 LYS A C 1
ATOM 546 O O . LYS A 1 68 ? 4.264 -4.827 14.090 1.00 81.81 68 LYS A O 1
ATOM 551 N N . LEU A 1 69 ? 3.450 -2.760 13.713 1.00 82.81 69 LEU A N 1
ATOM 552 C CA . LEU A 1 69 ? 4.138 -2.140 14.836 1.00 82.81 69 LEU A CA 1
ATOM 553 C C . LEU A 1 69 ? 3.343 -2.489 16.098 1.00 82.81 69 LEU A C 1
ATOM 555 O O . LEU A 1 69 ? 2.180 -2.101 16.235 1.00 82.81 69 LEU A O 1
ATOM 559 N N . ASN A 1 70 ? 3.948 -3.264 16.997 1.00 65.12 70 ASN A N 1
ATOM 560 C CA . ASN A 1 70 ? 3.493 -3.325 18.379 1.00 65.12 70 ASN A CA 1
ATOM 561 C C . ASN A 1 70 ? 3.945 -2.020 19.032 1.00 65.12 70 ASN A C 1
ATOM 563 O O . ASN A 1 70 ? 4.991 -1.968 19.669 1.00 65.12 70 ASN A O 1
ATOM 567 N N . LEU A 1 71 ? 3.182 -0.951 18.816 1.00 58.44 71 LEU A N 1
ATOM 568 C CA . LEU A 1 71 ? 3.182 0.147 19.768 1.00 58.44 71 LEU A CA 1
ATOM 569 C C . LEU A 1 71 ? 2.589 -0.450 21.046 1.00 58.44 71 LEU A C 1
ATOM 571 O O . LEU A 1 71 ? 1.383 -0.678 21.129 1.00 58.44 71 LEU A O 1
ATOM 575 N N . LEU A 1 72 ? 3.465 -0.846 21.971 1.00 45.84 72 LEU A N 1
ATOM 576 C CA . LEU A 1 72 ? 3.094 -0.973 23.373 1.00 45.84 72 LEU A CA 1
ATOM 577 C C . LEU A 1 72 ? 2.493 0.382 23.745 1.00 45.84 72 LEU A C 1
ATOM 579 O O . LEU A 1 72 ? 3.165 1.405 23.631 1.00 45.84 72 LEU A O 1
ATOM 583 N N . ASN A 1 73 ? 1.198 0.379 24.048 1.00 40.59 73 ASN A N 1
ATOM 584 C CA . ASN A 1 73 ? 0.515 1.547 24.575 1.00 40.59 73 ASN A CA 1
ATOM 585 C C . ASN A 1 73 ? 1.217 1.914 25.892 1.00 40.59 73 ASN A C 1
ATOM 587 O O . ASN A 1 73 ? 1.210 1.096 26.813 1.00 40.59 73 ASN A O 1
ATOM 591 N N . ASN A 1 74 ? 1.852 3.086 25.933 1.00 38.62 74 ASN A N 1
ATOM 592 C CA . ASN A 1 74 ? 2.103 3.810 27.178 1.00 38.62 74 ASN A CA 1
ATOM 593 C C . ASN A 1 74 ? 0.833 4.570 27.554 1.00 38.62 74 ASN A C 1
ATOM 595 O O . ASN A 1 74 ? 0.174 5.072 26.611 1.00 38.62 74 ASN A O 1
#

Nearest PDB structures (foldseek):
  4pu7-assembly1_B  TM=8.249E-01  e=9.244E-03  Shewanella oneidensis MR-1
  4pu8-assembly1_A  TM=8.162E-01  e=1.038E-02  Shewanella oneidensis MR-1
  4pu8-assembly1_B  TM=7.307E-01  e=5.481E-03  Shewanella oneidensis MR-1
  9f9s-assembly1_CN  TM=8.016E-01  e=1.966E-02  Saccharomyces cerevisiae
  2cro-assembly1_A  TM=7.246E-01  e=9.994E-02  Phage 434

Radius of gyration: 11.52 Å; Cα contacts (8 Å, |Δi|>4): 84; chains: 1; bounding box: 28×23×37 Å

Solvent-accessible surface area (backbone atoms only — not comparable to full-atom values): 4223 Å² total; per-residue (Å²): 133,70,67,43,76,37,46,69,69,45,43,50,42,49,52,56,39,30,57,75,69,73,42,55,73,90,53,40,24,70,80,41,74,45,58,59,67,48,46,52,22,41,76,68,40,32,64,25,49,54,68,54,46,43,40,49,19,52,78,57,45,23,40,83,80,52,47,72,57,80,74,75,83,127

Secondary structure (DSSP, 8-state):
--EEEPPHHHHHHHHHHHHHTT--TTTHHHHTT--HHHHHHHHTT-EEEHHHHHHHHHHTTB-TTS-B------

Mean predicted aligned error: 4.79 Å